Protein AF-A0A7Y1MI18-F1 (afdb_monomer_lite)

Foldseek 3Di:
DQLLVVLVPLPDDPVLSVVLVVLLVQLQPQPDLVSNVVSLVVQLVSLVVCVV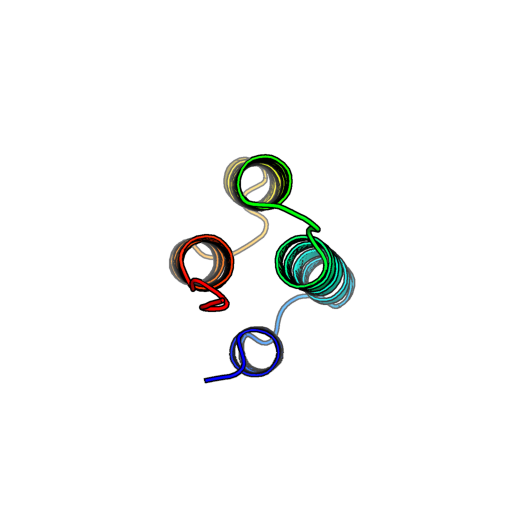VVVDDPVSSVSSNVSSCCSSVPDPDD

Radius of gyration: 11.99 Å; chains: 1; bounding box: 31×25×30 Å

Sequence (78 aa):
MNDTHKLAQMNLPTLIQSRAASHLERIARAADNPSRMLAGERAAGFVEGLEAARALTPATIEALFLIFDDATESNPAR

Organism: NCBI:txid1615674

Structure (mmCIF, N/CA/C/O backbone):
data_AF-A0A7Y1MI18-F1
#
_entry.id   AF-A0A7Y1MI18-F1
#
loop_
_atom_site.group_PDB
_atom_site.id
_atom_site.type_symbol
_atom_site.label_atom_id
_atom_site.label_alt_id
_atom_site.label_comp_id
_atom_site.label_asym_id
_atom_site.label_entity_id
_atom_site.label_seq_id
_atom_site.pdbx_PDB_ins_code
_atom_site.Cartn_x
_atom_site.Cartn_y
_atom_site.Cartn_z
_atom_site.occupancy
_atom_site.B_iso_or_equiv
_atom_site.auth_seq_id
_atom_site.auth_comp_id
_atom_site.auth_asym_id
_atom_site.auth_atom_id
_atom_site.pdbx_PDB_model_num
ATOM 1 N N . MET A 1 1 ? 9.797 -15.022 -1.109 1.00 52.91 1 MET A N 1
ATOM 2 C CA . MET A 1 1 ? 8.391 -15.478 -0.948 1.00 52.91 1 MET A CA 1
ATOM 3 C C . MET A 1 1 ? 7.512 -14.461 -1.651 1.00 52.91 1 MET A C 1
ATOM 5 O O . MET A 1 1 ? 7.801 -13.291 -1.506 1.00 52.91 1 MET A O 1
ATOM 9 N N . ASN A 1 2 ? 6.518 -14.888 -2.436 1.00 81.81 2 ASN A N 1
ATOM 10 C CA . ASN A 1 2 ? 5.687 -14.006 -3.268 1.00 81.81 2 ASN A CA 1
ATOM 11 C C . ASN A 1 2 ? 4.977 -12.939 -2.406 1.00 81.81 2 ASN A C 1
ATOM 13 O O . ASN A 1 2 ? 4.114 -13.300 -1.607 1.00 81.81 2 ASN A O 1
ATOM 17 N N . ASP A 1 3 ? 5.333 -11.660 -2.538 1.00 85.81 3 ASP A N 1
ATOM 18 C CA . ASP A 1 3 ? 4.810 -10.561 -1.705 1.00 85.81 3 ASP A CA 1
ATOM 19 C C . ASP A 1 3 ? 3.282 -10.431 -1.787 1.00 85.81 3 ASP A C 1
ATOM 21 O O . ASP A 1 3 ? 2.616 -10.100 -0.806 1.00 85.81 3 ASP A O 1
ATOM 25 N N . THR A 1 4 ? 2.691 -10.839 -2.913 1.00 84.19 4 THR A N 1
ATOM 26 C CA . THR A 1 4 ? 1.235 -10.954 -3.074 1.00 84.19 4 THR A CA 1
ATOM 27 C C . THR A 1 4 ? 0.613 -11.969 -2.108 1.00 84.19 4 THR A C 1
ATOM 29 O O . THR A 1 4 ? -0.504 -11.769 -1.637 1.00 84.19 4 THR A O 1
ATOM 32 N N . HIS A 1 5 ? 1.324 -13.051 -1.774 1.00 86.12 5 HIS A N 1
ATOM 33 C CA . HIS A 1 5 ? 0.859 -14.040 -0.799 1.00 86.12 5 HIS A CA 1
ATOM 34 C C . HIS A 1 5 ? 0.914 -13.491 0.630 1.00 86.12 5 HIS A C 1
ATOM 36 O O . HIS A 1 5 ? -0.046 -13.676 1.374 1.00 86.12 5 HIS A O 1
ATOM 42 N N . LYS A 1 6 ? 1.988 -12.770 0.997 1.00 89.25 6 LYS A N 1
ATOM 43 C CA . LYS A 1 6 ? 2.078 -12.081 2.298 1.00 89.25 6 LYS A CA 1
ATOM 44 C C . LYS A 1 6 ? 0.906 -11.107 2.459 1.00 89.25 6 LYS A C 1
ATOM 46 O O . LYS A 1 6 ? 0.194 -11.158 3.456 1.00 89.25 6 LYS A O 1
ATOM 51 N N . LEU A 1 7 ? 0.640 -10.299 1.428 1.00 92.69 7 LEU A N 1
ATOM 52 C CA . LEU A 1 7 ? -0.472 -9.348 1.409 1.00 92.69 7 LEU A CA 1
ATOM 53 C C . LEU A 1 7 ? -1.846 -10.029 1.548 1.00 92.69 7 LEU A C 1
ATOM 55 O O . LEU A 1 7 ? -2.731 -9.523 2.242 1.00 92.69 7 LEU A O 1
ATOM 59 N N . ALA A 1 8 ? -2.043 -11.183 0.904 1.00 90.62 8 ALA A N 1
ATOM 60 C CA . ALA A 1 8 ? -3.296 -11.933 0.992 1.00 90.62 8 ALA A CA 1
ATOM 61 C C . ALA A 1 8 ? -3.612 -12.397 2.429 1.00 90.62 8 ALA A C 1
ATOM 63 O O . ALA A 1 8 ? -4.781 -12.461 2.804 1.00 90.62 8 ALA A O 1
ATOM 64 N N . GLN A 1 9 ? -2.587 -12.665 3.244 1.00 93.00 9 GLN A N 1
ATOM 65 C CA . GLN A 1 9 ? -2.726 -13.150 4.623 1.00 93.00 9 GLN A CA 1
ATOM 66 C C . GLN A 1 9 ? -3.027 -12.047 5.653 1.00 93.00 9 GLN A C 1
ATOM 68 O O . GLN A 1 9 ? -3.382 -12.356 6.788 1.00 93.00 9 GLN A O 1
ATOM 73 N N . MET A 1 10 ? -2.928 -10.765 5.283 1.00 91.50 10 MET A N 1
ATOM 74 C CA . MET A 1 10 ? -3.081 -9.636 6.215 1.00 91.50 10 MET A CA 1
ATOM 75 C C . MET A 1 10 ? -4.536 -9.307 6.599 1.00 91.50 10 MET A C 1
ATOM 77 O O . MET A 1 10 ? -4.749 -8.392 7.390 1.00 91.50 10 MET A O 1
ATOM 81 N N . ASN A 1 11 ? -5.538 -10.016 6.057 1.00 88.88 11 ASN A N 1
ATOM 82 C CA . ASN A 1 11 ? -6.972 -9.803 6.335 1.00 88.88 11 ASN A CA 1
ATOM 83 C C . ASN A 1 11 ? -7.413 -8.324 6.253 1.00 88.88 11 ASN A C 1
ATOM 85 O O . ASN A 1 11 ? -8.149 -7.819 7.100 1.00 88.88 11 ASN A O 1
ATOM 89 N N . LEU A 1 12 ? -6.940 -7.614 5.227 1.00 96.31 12 LEU A N 1
ATOM 90 C CA . LEU A 1 12 ? -7.240 -6.198 5.013 1.00 96.31 12 LEU A CA 1
ATOM 91 C C . LEU A 1 12 ? -8.673 -5.995 4.489 1.00 96.31 12 LEU A C 1
ATOM 93 O O . LEU A 1 12 ? -9.200 -6.864 3.789 1.00 96.31 12 LEU A O 1
ATOM 97 N N . PRO A 1 13 ? -9.282 -4.813 4.711 1.00 96.88 13 PRO A N 1
ATOM 98 C CA . PRO A 1 13 ? -10.480 -4.414 3.982 1.00 96.88 13 PRO A CA 1
ATOM 99 C C . PRO A 1 13 ? -10.273 -4.547 2.468 1.00 96.88 13 PRO A C 1
ATOM 101 O O . PRO A 1 13 ? -9.240 -4.129 1.940 1.00 96.88 13 PRO A O 1
ATOM 104 N N . THR A 1 14 ? -11.266 -5.087 1.758 1.00 96.12 14 THR A N 1
ATOM 105 C CA . THR A 1 14 ? -11.143 -5.499 0.346 1.00 96.12 14 THR A CA 1
ATOM 106 C C . THR A 1 14 ? -10.572 -4.411 -0.566 1.00 96.12 14 THR A C 1
ATOM 108 O O . THR A 1 14 ? -9.723 -4.696 -1.409 1.00 96.12 14 THR A O 1
ATOM 111 N N . LEU A 1 15 ? -10.987 -3.152 -0.386 1.00 96.81 15 LEU A N 1
ATOM 112 C CA . LEU A 1 15 ? -10.493 -2.039 -1.201 1.00 96.81 15 LEU A CA 1
ATOM 113 C C . LEU A 1 15 ? -9.008 -1.742 -0.946 1.00 96.81 15 LEU A C 1
ATOM 115 O O . LEU A 1 15 ? -8.259 -1.505 -1.892 1.00 96.81 15 LEU A O 1
ATOM 119 N N . ILE A 1 16 ? -8.576 -1.791 0.317 1.00 98.00 16 ILE A N 1
ATOM 120 C CA . ILE A 1 16 ? -7.171 -1.602 0.699 1.00 98.00 16 ILE A CA 1
ATOM 121 C C . ILE A 1 16 ? -6.335 -2.756 0.147 1.00 98.00 16 ILE A C 1
ATOM 123 O O . ILE A 1 16 ? -5.292 -2.514 -0.455 1.00 98.00 16 ILE A O 1
ATOM 127 N N . GLN A 1 17 ? -6.822 -3.994 0.275 1.00 97.69 17 GLN A N 1
ATOM 128 C CA . GLN A 1 17 ? -6.141 -5.175 -0.252 1.00 97.69 17 GLN A CA 1
ATOM 129 C C . GLN A 1 17 ? -5.961 -5.099 -1.772 1.00 97.69 17 GLN A C 1
ATOM 131 O O . GLN A 1 17 ? -4.855 -5.283 -2.276 1.00 97.69 17 GLN A O 1
ATOM 136 N N . SER A 1 18 ? -7.031 -4.775 -2.504 1.00 97.44 18 SER A N 1
ATOM 137 C CA . SER A 1 18 ? -6.987 -4.625 -3.961 1.00 97.44 18 SER A CA 1
ATOM 138 C C . SER A 1 18 ? -6.022 -3.518 -4.385 1.00 97.44 18 SER A C 1
ATOM 140 O O . SER A 1 18 ? -5.226 -3.711 -5.304 1.00 97.44 18 SER A O 1
ATOM 142 N N . ARG A 1 19 ? -6.036 -2.375 -3.687 1.00 98.25 19 ARG A N 1
ATOM 143 C CA . ARG A 1 19 ? -5.143 -1.260 -4.007 1.00 98.25 19 ARG A CA 1
ATOM 144 C C . ARG A 1 19 ? -3.682 -1.603 -3.729 1.00 98.25 19 ARG A C 1
ATOM 146 O O . ARG A 1 19 ? -2.840 -1.328 -4.581 1.00 98.25 19 ARG A O 1
ATOM 153 N N . ALA A 1 20 ? -3.394 -2.240 -2.597 1.00 98.12 20 ALA A N 1
ATOM 154 C CA . ALA A 1 20 ? -2.055 -2.709 -2.265 1.00 98.12 20 ALA A CA 1
ATOM 155 C C . ALA A 1 20 ? -1.540 -3.731 -3.295 1.00 98.12 20 ALA A C 1
ATOM 157 O O . ALA A 1 20 ? -0.404 -3.622 -3.755 1.00 98.12 20 ALA A O 1
ATOM 158 N N . ALA A 1 21 ? -2.398 -4.649 -3.754 1.00 97.50 21 ALA A N 1
ATOM 159 C CA . ALA A 1 21 ? -2.048 -5.601 -4.807 1.00 97.50 21 ALA A CA 1
ATOM 160 C C . ALA A 1 21 ? -1.712 -4.894 -6.132 1.00 97.50 21 ALA A C 1
ATOM 162 O O . ALA A 1 21 ? -0.704 -5.214 -6.756 1.00 97.50 21 ALA A O 1
ATOM 163 N N . SER A 1 22 ? -2.475 -3.865 -6.528 1.00 98.00 22 SER A N 1
ATOM 164 C CA . SER A 1 22 ? -2.140 -3.048 -7.705 1.00 98.00 22 SER A CA 1
ATOM 165 C C . SER A 1 22 ? -0.789 -2.336 -7.587 1.00 98.00 22 SER A C 1
ATOM 167 O O . SER A 1 22 ? -0.112 -2.144 -8.596 1.00 98.00 22 SER A O 1
ATOM 169 N N . HIS A 1 23 ? -0.386 -1.913 -6.385 1.00 98.38 23 HIS A N 1
ATOM 170 C CA . HIS A 1 23 ? 0.942 -1.334 -6.171 1.00 98.38 23 HIS A CA 1
ATOM 171 C C . HIS A 1 23 ? 2.046 -2.385 -6.348 1.00 98.38 23 HIS A C 1
ATOM 173 O O . HIS A 1 23 ? 2.987 -2.128 -7.100 1.00 98.38 23 HIS A O 1
ATOM 179 N N . LEU A 1 24 ? 1.886 -3.587 -5.782 1.00 96.88 24 LEU A N 1
ATOM 180 C CA . LEU A 1 24 ? 2.822 -4.700 -5.998 1.00 96.88 24 LEU A CA 1
ATOM 181 C C . LEU A 1 24 ? 2.956 -5.071 -7.480 1.00 96.88 24 LEU A C 1
ATOM 183 O O . LEU A 1 24 ? 4.065 -5.235 -7.980 1.00 96.88 24 LEU A O 1
ATOM 187 N N . GLU A 1 25 ? 1.845 -5.144 -8.216 1.00 96.62 25 GLU A N 1
ATOM 188 C CA . GLU A 1 25 ? 1.877 -5.427 -9.655 1.00 96.62 25 GLU A CA 1
ATOM 189 C C . GLU A 1 25 ? 2.638 -4.359 -10.446 1.00 96.62 25 GLU A C 1
ATOM 191 O O . GLU A 1 25 ? 3.349 -4.686 -11.396 1.00 96.62 25 GLU A O 1
ATOM 196 N N . ARG A 1 26 ? 2.508 -3.081 -10.072 1.00 96.94 26 ARG A N 1
ATOM 197 C CA . ARG A 1 26 ? 3.239 -1.981 -10.721 1.00 96.94 26 ARG A CA 1
ATOM 198 C C . ARG A 1 26 ? 4.737 -2.065 -10.463 1.00 96.94 26 ARG A C 1
ATOM 200 O O . ARG A 1 26 ? 5.502 -1.852 -11.396 1.00 96.94 26 ARG A O 1
ATOM 207 N N . ILE A 1 27 ? 5.133 -2.390 -9.233 1.00 96.12 27 ILE A N 1
ATOM 208 C CA . ILE A 1 27 ? 6.537 -2.598 -8.860 1.00 96.12 27 ILE A CA 1
ATOM 209 C C . ILE A 1 27 ? 7.111 -3.778 -9.657 1.00 96.12 27 ILE A C 1
ATOM 211 O O . ILE A 1 27 ? 8.134 -3.632 -10.323 1.00 96.12 27 ILE A O 1
ATOM 215 N N . ALA A 1 28 ? 6.405 -4.912 -9.681 1.00 94.44 28 ALA A N 1
ATOM 216 C CA . ALA A 1 28 ? 6.842 -6.126 -10.371 1.00 94.44 28 ALA A CA 1
ATOM 217 C C . ALA A 1 28 ? 6.931 -5.976 -11.902 1.00 94.44 28 ALA A C 1
ATOM 219 O O . ALA A 1 28 ? 7.737 -6.646 -12.542 1.00 94.44 28 ALA A O 1
ATOM 220 N N . ARG A 1 29 ? 6.096 -5.120 -12.505 1.00 95.00 29 ARG A N 1
ATOM 221 C CA . ARG A 1 29 ? 6.061 -4.883 -13.961 1.00 95.00 29 ARG A CA 1
ATOM 222 C C . ARG A 1 29 ? 6.925 -3.705 -14.417 1.00 95.00 29 ARG A C 1
ATOM 224 O O . ARG A 1 29 ? 6.917 -3.389 -15.606 1.00 95.00 29 ARG A O 1
ATOM 231 N N . ALA A 1 30 ? 7.616 -3.022 -13.507 1.00 96.25 30 ALA A N 1
ATOM 232 C CA . ALA A 1 30 ? 8.451 -1.883 -13.860 1.00 96.25 30 ALA A CA 1
ATOM 233 C C . ALA A 1 30 ? 9.590 -2.305 -14.807 1.00 96.25 30 ALA A C 1
ATOM 235 O O . ALA A 1 30 ? 10.293 -3.280 -14.553 1.00 96.25 30 ALA A O 1
ATOM 236 N N . ALA A 1 31 ? 9.766 -1.562 -15.904 1.00 92.62 31 ALA A N 1
ATOM 237 C CA . ALA A 1 31 ? 10.696 -1.923 -16.979 1.00 92.62 31 ALA A CA 1
ATOM 238 C C . ALA A 1 31 ? 12.175 -1.693 -16.624 1.00 92.62 31 ALA A C 1
ATOM 240 O O . ALA A 1 31 ? 13.059 -2.313 -17.210 1.00 92.62 31 ALA A O 1
ATOM 241 N N . ASP A 1 32 ? 12.448 -0.795 -15.680 1.00 94.00 32 ASP A N 1
ATOM 242 C CA . ASP A 1 32 ? 13.791 -0.429 -15.251 1.00 94.00 32 ASP A CA 1
ATOM 243 C C . ASP A 1 32 ? 13.822 -0.054 -13.762 1.00 94.00 32 ASP A C 1
ATOM 245 O O . ASP A 1 32 ? 12.794 0.022 -13.080 1.00 94.00 32 ASP A O 1
ATOM 249 N N . ASN A 1 33 ? 15.033 0.130 -13.229 1.00 93.94 33 ASN A N 1
ATOM 250 C CA . ASN A 1 33 ? 15.225 0.472 -11.824 1.00 93.94 33 ASN A CA 1
ATOM 251 C C . ASN A 1 33 ? 14.583 1.827 -11.446 1.00 93.94 33 ASN A C 1
ATOM 253 O O . ASN A 1 33 ? 13.849 1.839 -10.459 1.00 93.94 33 ASN A O 1
ATOM 257 N N . PRO A 1 34 ? 14.729 2.922 -12.221 1.00 96.06 34 PRO A N 1
ATOM 258 C CA . PRO A 1 34 ? 14.046 4.180 -11.909 1.00 96.06 34 PRO A CA 1
ATOM 259 C C . PRO A 1 34 ? 12.517 4.054 -11.843 1.00 96.06 34 PRO A C 1
ATOM 261 O O . PRO A 1 34 ? 11.892 4.559 -10.912 1.00 96.06 34 PRO A O 1
ATOM 264 N N . SER A 1 35 ? 11.900 3.341 -12.789 1.00 96.50 35 SER A N 1
ATOM 265 C CA . SER A 1 35 ? 10.449 3.116 -12.804 1.00 96.50 35 SER A CA 1
ATOM 266 C C . SER A 1 35 ? 9.989 2.285 -11.609 1.00 96.50 35 SER A C 1
ATOM 268 O O . SER A 1 35 ? 8.899 2.513 -11.081 1.00 96.50 35 SER A O 1
ATOM 270 N N . ARG A 1 36 ? 10.816 1.330 -11.171 1.00 96.38 36 ARG A N 1
ATOM 271 C CA . ARG A 1 36 ? 10.557 0.504 -9.989 1.00 96.38 36 ARG A CA 1
ATOM 272 C C . ARG A 1 36 ? 10.647 1.321 -8.707 1.00 96.38 36 ARG A C 1
ATOM 274 O O . ARG A 1 36 ? 9.724 1.245 -7.905 1.00 96.38 36 ARG A O 1
ATOM 281 N N . MET A 1 37 ? 11.682 2.148 -8.564 1.00 97.00 37 MET A N 1
ATOM 282 C CA . MET A 1 37 ? 11.820 3.075 -7.436 1.00 97.00 37 MET A CA 1
ATOM 283 C C . MET A 1 37 ? 10.618 4.017 -7.348 1.00 97.00 37 MET A C 1
ATOM 285 O O . MET A 1 37 ? 9.989 4.108 -6.300 1.00 97.00 37 MET A O 1
ATOM 289 N N . LEU A 1 38 ? 10.204 4.617 -8.469 1.00 98.12 38 LEU A N 1
ATOM 290 C CA . LEU A 1 38 ? 9.013 5.470 -8.513 1.00 98.12 38 LEU A CA 1
ATOM 291 C C . LEU A 1 38 ? 7.723 4.708 -8.151 1.00 98.12 38 LEU A C 1
ATOM 293 O O . LEU A 1 38 ? 6.809 5.265 -7.539 1.00 98.12 38 LEU A O 1
ATOM 297 N N . ALA A 1 39 ? 7.598 3.442 -8.556 1.00 98.19 39 ALA A N 1
ATOM 298 C CA . ALA A 1 39 ? 6.463 2.607 -8.167 1.00 98.19 39 ALA A CA 1
ATOM 299 C C . ALA A 1 39 ? 6.469 2.296 -6.659 1.00 98.19 39 ALA A C 1
ATOM 301 O O . ALA A 1 39 ? 5.395 2.327 -6.050 1.00 98.19 39 ALA A O 1
ATOM 302 N N . GLY A 1 40 ? 7.652 2.065 -6.079 1.00 98.00 40 GLY A N 1
ATOM 303 C CA . GLY A 1 40 ? 7.881 1.893 -4.643 1.00 98.00 40 GLY A CA 1
ATOM 304 C C . GLY A 1 40 ? 7.518 3.141 -3.841 1.00 98.00 40 GLY A C 1
ATOM 305 O O . GLY A 1 40 ? 6.674 3.066 -2.955 1.00 98.00 40 GLY A O 1
ATOM 306 N N . GLU A 1 41 ? 8.016 4.318 -4.232 1.00 98.44 41 GLU A N 1
ATOM 307 C CA . GLU A 1 41 ? 7.664 5.608 -3.609 1.00 98.44 41 GLU A CA 1
ATOM 308 C C . GLU A 1 41 ? 6.147 5.850 -3.603 1.00 98.44 41 GLU A C 1
ATOM 310 O O . GLU A 1 41 ? 5.557 6.263 -2.605 1.00 98.44 41 GLU A O 1
ATOM 315 N N . ARG A 1 42 ? 5.468 5.538 -4.714 1.00 98.62 42 ARG A N 1
ATOM 316 C CA . ARG A 1 42 ? 4.003 5.645 -4.799 1.00 98.62 42 ARG A CA 1
ATOM 317 C C . ARG A 1 42 ? 3.281 4.648 -3.897 1.00 98.62 42 ARG A C 1
ATOM 319 O O . ARG A 1 42 ? 2.157 4.928 -3.487 1.00 98.62 42 ARG A O 1
ATOM 326 N N . ALA A 1 43 ? 3.862 3.474 -3.661 1.00 98.56 43 ALA A N 1
ATOM 327 C CA . ALA A 1 43 ? 3.319 2.494 -2.731 1.00 98.56 43 ALA A CA 1
ATOM 328 C C . ALA A 1 43 ? 3.517 2.947 -1.277 1.00 98.56 43 ALA A C 1
ATOM 330 O O . ALA A 1 43 ? 2.559 2.906 -0.510 1.00 98.56 43 ALA A O 1
ATOM 331 N N . ALA A 1 44 ? 4.691 3.487 -0.939 1.00 98.38 44 ALA A N 1
ATOM 332 C CA . ALA A 1 44 ? 4.963 4.094 0.363 1.00 98.38 44 ALA A CA 1
ATOM 333 C C . ALA A 1 44 ? 3.973 5.232 0.669 1.00 98.38 44 ALA A C 1
ATOM 335 O O . ALA A 1 44 ? 3.280 5.180 1.682 1.00 98.38 44 ALA A O 1
ATOM 336 N N . GLY A 1 45 ? 3.773 6.172 -0.262 1.00 98.69 45 GLY A N 1
ATOM 337 C CA . GLY A 1 45 ? 2.798 7.258 -0.089 1.00 98.69 45 GLY A CA 1
ATOM 338 C C . GLY A 1 45 ? 1.342 6.784 0.063 1.00 98.69 45 GLY A C 1
ATOM 339 O O . GLY A 1 45 ? 0.526 7.445 0.706 1.00 98.69 45 GLY A O 1
ATOM 340 N N . PHE A 1 46 ? 0.987 5.616 -0.489 1.00 98.62 46 PHE A N 1
ATOM 341 C CA . PHE A 1 46 ? -0.313 4.994 -0.216 1.00 98.62 46 PHE A CA 1
ATOM 342 C C . PHE A 1 46 ? -0.415 4.520 1.241 1.00 98.62 46 PHE A C 1
ATOM 344 O O . PHE A 1 46 ? -1.441 4.769 1.875 1.00 98.62 46 PHE A O 1
ATOM 351 N N . VAL A 1 47 ? 0.630 3.885 1.783 1.00 98.62 47 VAL A N 1
ATOM 352 C CA . VAL A 1 47 ? 0.669 3.435 3.185 1.00 98.62 47 VAL A CA 1
ATOM 353 C C . VAL A 1 47 ? 0.667 4.620 4.153 1.00 98.62 47 VAL A C 1
ATOM 355 O O . VAL A 1 47 ? -0.120 4.612 5.098 1.00 98.62 47 VAL A O 1
ATOM 358 N N . GLU A 1 48 ? 1.435 5.675 3.873 1.00 98.69 48 GLU A N 1
ATOM 359 C CA . GLU A 1 48 ? 1.419 6.929 4.647 1.00 98.69 48 GLU A CA 1
ATOM 360 C C . GLU A 1 48 ? 0.009 7.535 4.722 1.00 98.69 48 GLU A C 1
ATOM 362 O O . GLU A 1 48 ? -0.443 7.973 5.780 1.00 98.69 48 GLU A O 1
ATOM 367 N N . GLY A 1 49 ? -0.738 7.515 3.612 1.00 98.69 49 GLY A N 1
ATOM 368 C CA . GLY A 1 49 ? -2.129 7.971 3.588 1.00 98.69 49 GLY A CA 1
ATOM 369 C C . GLY A 1 49 ? -3.054 7.138 4.485 1.00 98.69 49 GLY A C 1
ATOM 370 O O . GLY A 1 49 ? -3.930 7.693 5.153 1.00 98.69 49 GLY A O 1
ATOM 371 N N . LEU A 1 50 ? -2.857 5.815 4.536 1.00 98.44 50 LEU A N 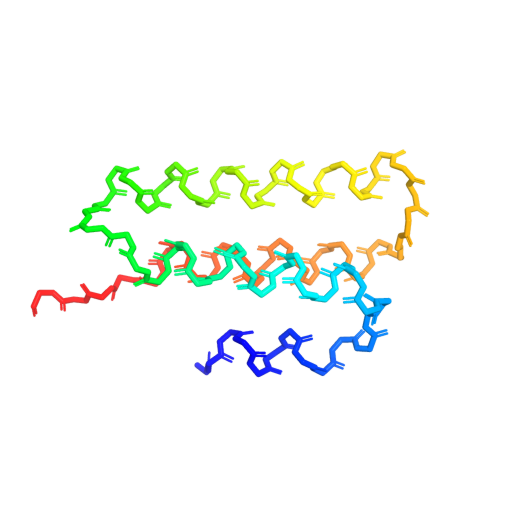1
ATOM 372 C CA . LEU A 1 50 ? -3.606 4.928 5.437 1.00 98.44 50 LEU A CA 1
ATOM 373 C C . LEU A 1 50 ? -3.262 5.190 6.906 1.00 98.44 50 LEU A C 1
ATOM 375 O O . LEU A 1 50 ? -4.160 5.182 7.752 1.00 98.44 50 LEU A O 1
ATOM 379 N N . GLU A 1 51 ? -1.986 5.433 7.203 1.00 98.56 51 GLU A N 1
ATOM 380 C CA . GLU A 1 51 ? -1.507 5.769 8.542 1.00 98.56 51 GLU A CA 1
ATOM 381 C C . GLU A 1 51 ? -2.075 7.110 9.016 1.00 98.56 51 GLU A C 1
ATOM 383 O O . GLU A 1 51 ? -2.673 7.186 10.093 1.00 98.56 51 GLU A O 1
ATOM 388 N N . ALA A 1 52 ? -1.984 8.151 8.184 1.00 98.56 52 ALA A N 1
ATOM 389 C CA . ALA A 1 52 ? -2.521 9.476 8.481 1.00 98.56 52 ALA A CA 1
ATOM 390 C C . ALA A 1 52 ? -4.038 9.443 8.731 1.00 98.56 52 ALA A C 1
ATOM 392 O O . ALA A 1 52 ? -4.544 10.120 9.628 1.00 98.56 52 ALA A O 1
ATOM 393 N N . ALA A 1 53 ? -4.764 8.612 7.978 1.00 98.25 53 ALA A N 1
ATOM 394 C CA . ALA A 1 53 ? -6.195 8.388 8.166 1.00 98.25 53 ALA A CA 1
ATOM 395 C C . ALA A 1 53 ? -6.529 7.491 9.373 1.00 98.25 53 ALA A C 1
ATOM 397 O O . ALA A 1 53 ? -7.706 7.337 9.702 1.00 98.25 53 ALA A O 1
ATOM 398 N N . ARG A 1 54 ? -5.524 6.881 10.021 1.00 97.38 54 ARG A N 1
ATOM 399 C CA . ARG A 1 54 ? -5.685 5.850 11.062 1.00 97.38 54 ARG A CA 1
ATOM 400 C C . ARG A 1 54 ? -6.589 4.701 10.609 1.00 97.38 54 ARG A C 1
ATOM 402 O O . ARG A 1 54 ? -7.381 4.171 11.386 1.00 97.38 54 ARG A O 1
ATOM 409 N N . ALA A 1 55 ? -6.485 4.331 9.334 1.00 97.75 55 ALA A N 1
ATOM 410 C CA . ALA A 1 55 ? -7.350 3.332 8.714 1.00 97.75 55 ALA A CA 1
ATOM 411 C C . ALA A 1 55 ? -7.029 1.896 9.165 1.00 97.75 55 ALA A C 1
ATOM 413 O O . ALA A 1 55 ? -7.873 1.011 9.035 1.00 97.75 55 ALA A O 1
ATOM 414 N N . LEU A 1 56 ? -5.813 1.657 9.667 1.00 97.44 56 LEU A N 1
ATOM 415 C CA . LEU A 1 56 ? -5.294 0.348 10.064 1.00 97.44 56 LEU A CA 1
ATOM 416 C C . LEU A 1 56 ? -4.505 0.448 11.377 1.00 97.44 56 LEU A C 1
ATOM 418 O O . LEU A 1 56 ? -4.180 1.538 11.846 1.00 97.44 56 LEU A O 1
ATOM 422 N N . THR A 1 57 ? -4.179 -0.704 11.966 1.00 97.31 57 THR A N 1
ATOM 423 C CA . THR A 1 57 ? -3.310 -0.751 13.151 1.00 97.31 57 THR A CA 1
ATOM 424 C C . THR A 1 57 ? -1.856 -0.428 12.782 1.00 97.31 57 THR A C 1
ATOM 426 O O . THR A 1 57 ? -1.447 -0.748 11.663 1.00 97.31 57 THR A O 1
ATOM 429 N N . PRO A 1 58 ? -1.044 0.114 13.711 1.00 97.69 58 PRO A N 1
ATOM 430 C CA . PRO A 1 58 ? 0.373 0.381 13.454 1.00 97.69 58 PRO A CA 1
ATOM 431 C C . PRO A 1 58 ? 1.149 -0.848 12.959 1.00 97.69 58 PRO A C 1
ATOM 433 O O . PRO A 1 58 ? 1.906 -0.749 12.003 1.00 97.69 58 PRO A O 1
ATOM 436 N N . ALA A 1 59 ? 0.886 -2.030 13.525 1.00 96.94 59 ALA A N 1
ATOM 437 C CA . ALA A 1 59 ? 1.532 -3.273 13.095 1.00 96.94 59 ALA A CA 1
ATOM 438 C C . ALA A 1 59 ? 1.175 -3.655 11.645 1.00 96.94 59 ALA A C 1
ATOM 440 O O . ALA A 1 59 ? 1.999 -4.184 10.904 1.00 96.94 59 ALA A O 1
ATOM 441 N N . THR A 1 60 ? -0.060 -3.378 11.216 1.00 97.62 60 THR A N 1
ATOM 442 C CA . THR A 1 60 ? -0.479 -3.601 9.825 1.00 97.62 60 THR A CA 1
ATOM 443 C C . THR A 1 60 ? 0.174 -2.596 8.874 1.00 97.62 60 THR A C 1
ATOM 445 O O . THR A 1 60 ? 0.526 -2.970 7.759 1.00 97.62 60 THR A O 1
ATOM 448 N N . ILE A 1 61 ? 0.338 -1.342 9.306 1.00 98.38 61 ILE A N 1
ATOM 449 C CA . ILE A 1 61 ? 1.042 -0.297 8.549 1.00 98.38 61 ILE A CA 1
ATOM 450 C C . ILE A 1 61 ? 2.512 -0.679 8.345 1.00 98.38 61 ILE A C 1
ATOM 452 O O . ILE A 1 61 ? 2.978 -0.704 7.210 1.00 98.38 61 ILE A O 1
ATOM 456 N N . GLU A 1 62 ? 3.208 -1.070 9.413 1.00 97.81 62 GLU A N 1
ATOM 457 C CA . GLU A 1 62 ? 4.601 -1.530 9.351 1.00 97.81 62 GLU A CA 1
ATOM 458 C C . GLU A 1 62 ? 4.762 -2.727 8.403 1.00 97.81 62 GLU A C 1
ATOM 460 O O . GLU A 1 62 ? 5.622 -2.725 7.525 1.00 97.81 62 GLU A O 1
ATOM 465 N N . ALA A 1 63 ? 3.875 -3.721 8.504 1.00 97.31 63 ALA A N 1
ATOM 466 C CA . ALA A 1 63 ? 3.898 -4.874 7.611 1.00 97.31 63 ALA A CA 1
ATOM 467 C C . ALA A 1 63 ? 3.671 -4.502 6.131 1.00 97.31 63 ALA A C 1
ATOM 469 O O . ALA A 1 63 ? 4.251 -5.140 5.253 1.00 97.31 63 ALA A O 1
ATOM 470 N N . LEU A 1 64 ? 2.852 -3.482 5.834 1.00 97.94 64 LEU A N 1
ATOM 471 C CA . LEU A 1 64 ? 2.666 -2.995 4.463 1.00 97.94 64 LEU A CA 1
ATOM 472 C C . LEU A 1 64 ? 3.926 -2.313 3.924 1.00 97.94 64 LEU A C 1
ATOM 474 O O . LEU A 1 64 ? 4.280 -2.567 2.773 1.00 97.94 64 LEU A O 1
ATOM 478 N N . PHE A 1 65 ? 4.605 -1.492 4.733 1.00 97.88 65 PHE A N 1
ATOM 479 C CA . PHE A 1 65 ? 5.886 -0.897 4.343 1.00 97.88 65 PHE A CA 1
ATOM 480 C C . PHE A 1 65 ? 6.915 -1.976 4.013 1.00 97.88 65 PHE A C 1
ATOM 482 O O . PHE A 1 65 ? 7.421 -1.995 2.897 1.00 97.88 65 PHE A O 1
ATOM 489 N N . LEU A 1 66 ? 7.111 -2.953 4.906 1.00 96.38 66 LEU A N 1
ATOM 490 C CA . LEU A 1 66 ? 8.055 -4.054 4.680 1.00 96.38 66 LEU A CA 1
ATOM 491 C C . LEU A 1 66 ? 7.758 -4.839 3.395 1.00 96.38 66 LEU A C 1
ATOM 493 O O . LEU A 1 66 ? 8.672 -5.204 2.666 1.00 96.38 66 LEU A O 1
ATOM 497 N N . ILE A 1 67 ? 6.481 -5.087 3.088 1.00 96.50 67 ILE A N 1
ATOM 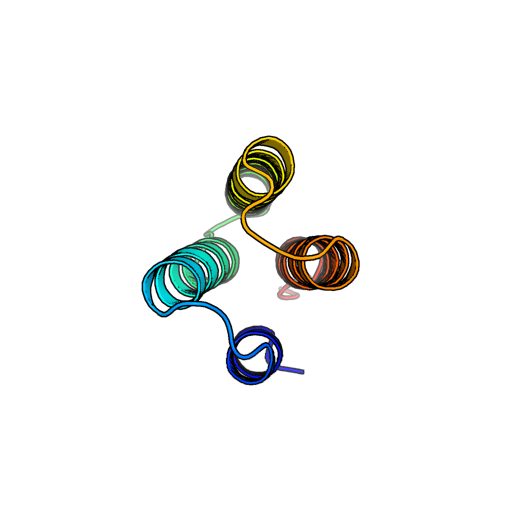498 C CA . ILE A 1 67 ? 6.076 -5.766 1.849 1.00 96.50 67 ILE A CA 1
ATOM 499 C C . ILE A 1 67 ? 6.431 -4.943 0.602 1.00 96.50 67 ILE A C 1
ATOM 501 O O . ILE A 1 67 ? 6.856 -5.516 -0.403 1.00 96.50 67 ILE A O 1
ATOM 505 N N . PHE A 1 68 ? 6.231 -3.622 0.628 1.00 97.25 68 PHE A N 1
ATOM 506 C CA . PHE A 1 68 ? 6.553 -2.765 -0.514 1.00 97.25 68 PHE A CA 1
ATOM 507 C C . PHE A 1 68 ? 8.052 -2.509 -0.663 1.00 97.25 68 PHE A C 1
ATOM 509 O O . PHE A 1 68 ? 8.530 -2.468 -1.800 1.00 97.25 68 PHE A O 1
ATOM 516 N N . ASP A 1 69 ? 8.782 -2.394 0.443 1.00 95.75 69 ASP A N 1
ATOM 517 C CA . ASP A 1 69 ? 10.239 -2.270 0.450 1.00 95.75 69 ASP A CA 1
ATOM 518 C C . ASP A 1 69 ? 10.870 -3.545 -0.114 1.00 95.75 69 ASP A C 1
ATOM 520 O O . ASP A 1 69 ? 11.593 -3.472 -1.108 1.00 95.75 69 ASP A O 1
ATOM 524 N N . ASP A 1 70 ? 10.475 -4.721 0.396 1.00 94.44 70 ASP A N 1
ATOM 525 C CA . ASP A 1 70 ? 10.902 -6.024 -0.132 1.00 94.44 70 ASP A CA 1
ATOM 526 C C . ASP A 1 70 ? 10.662 -6.114 -1.647 1.00 94.44 70 ASP A C 1
ATOM 528 O O . ASP A 1 70 ? 11.552 -6.524 -2.395 1.00 94.44 70 ASP A O 1
ATOM 532 N N . ALA A 1 71 ? 9.478 -5.716 -2.123 1.00 93.69 71 ALA A N 1
ATOM 533 C CA . ALA A 1 71 ? 9.129 -5.778 -3.541 1.00 93.69 71 ALA A CA 1
ATOM 534 C C . ALA A 1 71 ? 9.940 -4.792 -4.402 1.00 93.69 71 ALA A C 1
ATOM 536 O O . ALA A 1 71 ? 10.238 -5.079 -5.565 1.00 93.69 71 ALA A O 1
ATOM 537 N N . THR A 1 72 ? 10.287 -3.624 -3.857 1.00 94.94 72 THR A N 1
ATOM 538 C CA . THR A 1 72 ? 11.035 -2.574 -4.565 1.00 94.94 72 THR A CA 1
ATOM 539 C C . THR A 1 72 ? 12.521 -2.922 -4.645 1.00 94.94 72 THR A C 1
ATOM 541 O O . THR A 1 72 ? 13.133 -2.836 -5.719 1.00 94.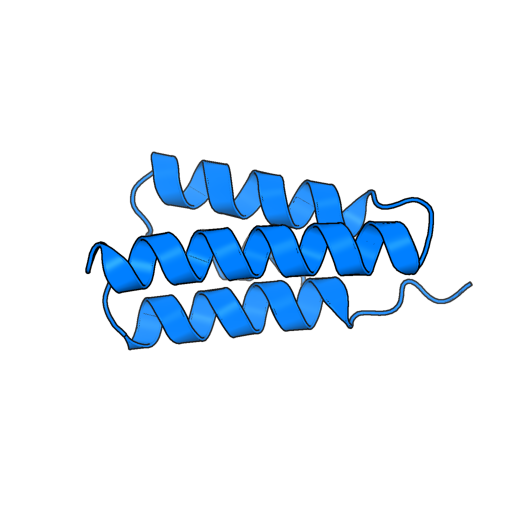94 72 THR A O 1
ATOM 544 N N . GLU A 1 73 ? 13.088 -3.369 -3.524 1.00 90.12 73 GLU A N 1
ATOM 545 C CA . GLU A 1 73 ? 14.501 -3.712 -3.367 1.00 90.12 73 GLU A CA 1
ATOM 546 C C . GLU A 1 73 ? 14.853 -5.074 -3.961 1.00 90.12 73 GLU A C 1
ATOM 548 O O . GLU A 1 73 ? 15.983 -5.261 -4.425 1.00 90.12 73 GLU A O 1
ATOM 553 N N . SER A 1 74 ? 13.892 -6.007 -4.016 1.00 78.19 74 SER A N 1
ATOM 554 C CA . SER A 1 74 ? 14.068 -7.292 -4.690 1.00 78.19 74 SER A CA 1
ATOM 555 C C . SER A 1 74 ? 14.465 -7.051 -6.141 1.00 78.19 74 SER A C 1
ATOM 557 O O . SER A 1 74 ? 13.668 -6.675 -6.996 1.00 78.19 74 SER A O 1
ATOM 559 N N . ASN A 1 75 ? 15.752 -7.233 -6.417 1.00 57.12 75 ASN A N 1
ATOM 560 C CA . ASN A 1 75 ? 16.331 -7.105 -7.737 1.00 57.12 75 ASN A CA 1
ATOM 561 C C . ASN A 1 75 ? 15.871 -8.296 -8.591 1.00 57.12 75 ASN A C 1
ATOM 563 O O . ASN A 1 75 ? 16.309 -9.414 -8.303 1.00 57.12 75 ASN A O 1
ATOM 567 N N . PRO A 1 76 ? 15.058 -8.121 -9.655 1.00 53.38 76 PRO A N 1
ATOM 568 C CA . PRO A 1 76 ? 15.030 -9.122 -10.704 1.00 53.38 76 PRO A CA 1
ATOM 569 C C . PRO A 1 76 ? 16.406 -9.038 -11.3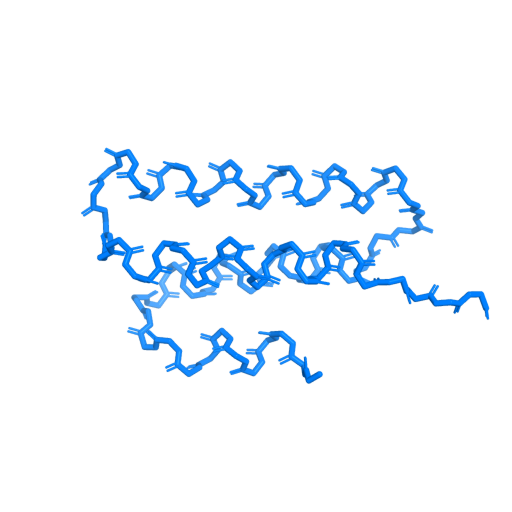68 1.00 53.38 76 PRO A C 1
ATOM 571 O O . PRO A 1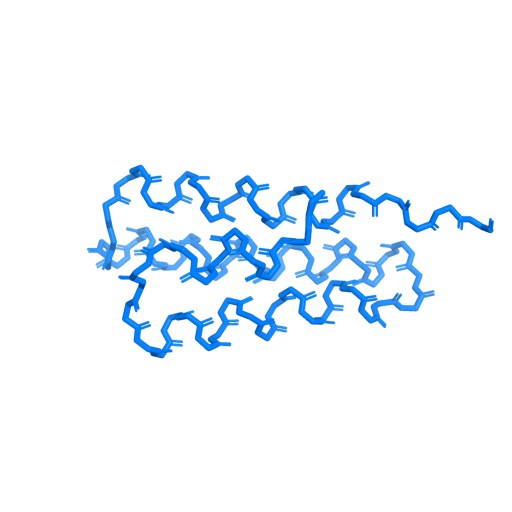 76 ? 16.678 -8.147 -12.172 1.00 53.38 76 PRO A O 1
ATOM 574 N N . ALA A 1 77 ? 17.334 -9.880 -10.917 1.00 46.41 77 ALA A N 1
ATOM 575 C CA . ALA A 1 77 ? 18.641 -9.991 -11.532 1.00 46.41 77 ALA A CA 1
ATOM 576 C C . ALA A 1 77 ? 18.470 -10.218 -13.046 1.00 46.41 77 ALA A C 1
ATOM 578 O O . ALA A 1 77 ? 17.593 -10.970 -13.469 1.00 46.41 77 ALA A O 1
ATOM 579 N N . ARG A 1 78 ? 19.299 -9.487 -13.797 1.00 41.09 78 ARG A N 1
ATOM 580 C CA . ARG A 1 78 ? 19.592 -9.614 -15.231 1.00 41.09 78 ARG A CA 1
ATOM 581 C C . ARG A 1 78 ? 19.522 -11.037 -15.775 1.00 41.09 78 ARG A C 1
ATOM 583 O O . ARG A 1 78 ? 20.035 -11.941 -15.082 1.00 41.09 78 ARG A O 1
#

pLDDT: mean 92.66, std 11.9, range [41.09, 98.69]

Secondary structure (DSSP, 8-state):
--HHHHHHTT---HHHHHHHHHHHHHHHT-SSHHHHHHHHHHHHHHHHHHHHTT-S-HHHHHHHHHHHHHHHH-----